Protein AF-A0A0D0SC36-F1 (afdb_monomer)

Sequence (124 aa):
MMKRKKMLAISLIVLISLCFIACSKSTKNYINYKTSDKYEDFASITYEDKVYLPYCVIDNEECKNQIGIVDNDEKNCIYSYKDYSTNEWIIELYKSGEMDAPMLYKEVHVTNLLDGLTSEYEWE

Radius of gyration: 23.41 Å; Cα contacts (8 Å, |Δi|>4): 195; chains: 1; bounding box: 54×54×56 Å

pLDDT: mean 84.35, std 14.13, range [49.44, 98.06]

Solvent-accessible surface area (backbone atoms only — not comparable to full-atom values): 7436 Å² total; per-residue (Å²): 117,70,68,62,57,52,51,51,53,53,54,51,54,56,55,58,61,64,64,71,71,82,74,75,75,78,79,73,86,56,44,70,32,33,78,39,69,86,50,85,90,47,82,22,44,32,51,95,92,47,47,27,35,68,31,36,80,50,62,70,88,48,56,63,53,78,56,28,21,38,73,80,34,89,44,32,30,28,20,33,37,80,94,52,53,69,84,42,28,36,27,43,36,54,64,79,85,68,95,61,69,28,36,33,24,35,25,75,86,62,80,83,74,60,89,96,62,71,63,80,56,90,81,132

Foldseek 3Di:
DVVVVVVVVVVVVVVVVVVPPPDDPPPPPAAEWEFDCPPVPFTWIDDDPWIWGWFAWDDPVQFDDFRHAYPPDPQFTKGDGDPDDPSAKIWTWRPPVPPIIITIIGTPPDPDDDPPGGGPDDDD

Mean predicted aligned error: 10.19 Å

Nearest PDB structures (foldseek):
  4bqu-assembly2_B  TM=3.069E-01  e=7.160E+00  Rhipicephalus appendiculatus

Structure (mmCIF, N/CA/C/O backbone):
data_AF-A0A0D0SC36-F1
#
_entry.id   AF-A0A0D0SC36-F1
#
loop_
_atom_site.group_PDB
_atom_site.id
_atom_site.type_symbol
_atom_site.label_atom_id
_atom_site.label_alt_id
_atom_site.label_comp_id
_atom_site.label_asym_id
_atom_site.label_entity_id
_atom_site.label_seq_id
_atom_site.pdbx_PDB_ins_code
_atom_site.Cartn_x
_atom_site.Cartn_y
_atom_site.Cartn_z
_atom_site.occupancy
_atom_site.B_iso_or_equiv
_atom_site.auth_seq_id
_atom_site.auth_comp_id
_atom_site.auth_asym_id
_atom_site.auth_atom_id
_atom_site.pdbx_PDB_model_num
ATOM 1 N N . MET A 1 1 ? -39.373 39.994 37.320 1.00 49.44 1 MET A N 1
ATOM 2 C CA . MET A 1 1 ? -37.933 39.627 37.357 1.00 49.44 1 MET A CA 1
ATOM 3 C C . MET A 1 1 ? -37.658 38.129 37.133 1.00 49.44 1 MET A C 1
ATOM 5 O O . MET A 1 1 ? -36.717 37.798 36.426 1.00 49.44 1 MET A O 1
ATOM 9 N N . MET A 1 2 ? -38.490 37.217 37.658 1.00 54.56 2 MET A N 1
ATOM 10 C CA . MET A 1 2 ? -38.280 35.755 37.591 1.00 54.56 2 MET A CA 1
ATOM 11 C C . MET A 1 2 ? -38.385 35.136 36.176 1.00 54.56 2 MET A C 1
ATOM 13 O O . MET A 1 2 ? -37.647 34.210 35.861 1.00 54.56 2 MET A O 1
ATOM 17 N N . LYS A 1 3 ? -39.240 35.677 35.290 1.00 54.09 3 LYS A N 1
ATOM 18 C CA . LYS A 1 3 ? -39.416 35.183 33.904 1.00 54.09 3 LYS A CA 1
ATOM 19 C C . LYS A 1 3 ? -38.183 35.407 33.008 1.00 54.09 3 LYS A C 1
ATOM 21 O O . LYS A 1 3 ? -37.846 34.527 32.230 1.00 54.09 3 LYS A O 1
ATOM 26 N N . ARG A 1 4 ? -37.470 36.535 33.167 1.00 58.69 4 ARG A N 1
ATOM 27 C CA . ARG A 1 4 ? -36.235 36.846 32.412 1.00 58.69 4 ARG A CA 1
ATOM 28 C C . ARG A 1 4 ? -35.064 35.943 32.819 1.00 58.69 4 ARG A C 1
ATOM 30 O O . ARG A 1 4 ? -34.346 35.467 31.953 1.00 58.69 4 ARG A O 1
ATOM 37 N N . LYS A 1 5 ? -34.930 35.642 34.120 1.00 58.12 5 LYS A N 1
ATOM 38 C CA . LYS A 1 5 ? -33.920 34.700 34.641 1.00 58.12 5 LYS A CA 1
ATOM 39 C C . LYS A 1 5 ? -34.158 33.262 34.153 1.00 58.12 5 LYS A C 1
ATOM 41 O O . LYS A 1 5 ? -33.205 32.591 33.784 1.00 58.12 5 LYS A O 1
ATOM 46 N N . LYS A 1 6 ? -35.424 32.819 34.081 1.00 62.62 6 LYS A N 1
ATOM 47 C CA . LYS A 1 6 ? -35.798 31.512 33.506 1.00 62.62 6 LYS A CA 1
ATOM 48 C C . LYS A 1 6 ? -35.536 31.439 31.995 1.00 62.62 6 LYS A C 1
ATOM 50 O O . LYS A 1 6 ? -35.018 30.434 31.534 1.00 62.62 6 LYS A O 1
ATOM 55 N N . MET A 1 7 ? -35.824 32.508 31.244 1.00 64.94 7 MET A N 1
ATOM 56 C CA . MET A 1 7 ? -35.528 32.575 29.803 1.00 64.94 7 MET A CA 1
ATOM 57 C C . MET A 1 7 ? -34.019 32.531 29.510 1.00 64.94 7 MET A C 1
ATOM 59 O O . MET A 1 7 ? -33.593 31.795 28.628 1.00 64.94 7 MET A O 1
ATOM 63 N N . LEU A 1 8 ? -3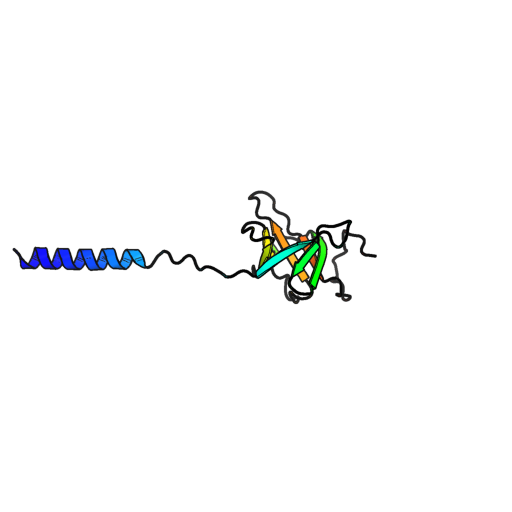3.211 33.263 30.287 1.00 68.62 8 LEU A N 1
ATOM 64 C CA . LEU A 1 8 ? -31.745 33.230 30.194 1.00 68.62 8 LEU A CA 1
ATOM 65 C C . LEU A 1 8 ? -31.178 31.842 30.518 1.00 68.62 8 LEU A C 1
ATOM 67 O O . LEU A 1 8 ? -30.305 31.363 29.804 1.00 68.62 8 LEU A O 1
ATOM 71 N N . ALA A 1 9 ? -31.706 31.174 31.548 1.00 72.44 9 ALA A N 1
ATOM 72 C CA . ALA A 1 9 ? -31.293 29.815 31.894 1.00 72.44 9 ALA A CA 1
ATOM 73 C C . ALA A 1 9 ? -31.616 28.806 30.776 1.00 72.44 9 ALA A C 1
ATOM 75 O O . ALA A 1 9 ? -30.778 27.976 30.443 1.00 72.44 9 ALA A O 1
ATOM 76 N N . ILE A 1 10 ? -32.794 28.913 30.148 1.00 74.69 10 ILE A N 1
ATOM 77 C CA . ILE A 1 10 ? -33.187 28.057 29.016 1.00 74.69 10 ILE A CA 1
ATOM 78 C C . ILE A 1 10 ? -32.287 28.315 27.798 1.00 74.69 10 ILE A C 1
ATOM 80 O O . ILE A 1 10 ? -31.807 27.368 27.182 1.00 74.69 10 ILE A O 1
ATOM 84 N N . SER A 1 11 ? -31.991 29.582 27.489 1.00 73.19 11 SER A N 1
ATOM 85 C CA . SER A 1 11 ? -31.080 29.950 26.397 1.00 73.19 11 SER A CA 1
ATOM 86 C C . SER A 1 11 ? -29.666 29.400 26.601 1.00 73.19 11 SER A C 1
ATOM 88 O O . SER A 1 11 ? -29.028 28.996 25.633 1.00 73.19 11 SER A O 1
ATOM 90 N N . LEU A 1 12 ? -29.178 29.371 27.845 1.00 73.00 12 LEU A N 1
ATOM 91 C CA . LEU A 1 12 ? -27.852 28.847 28.171 1.00 73.00 12 LEU A CA 1
ATOM 92 C C . LEU A 1 12 ? -27.786 27.321 27.993 1.00 73.00 12 LEU A C 1
ATOM 94 O O . LEU A 1 12 ? -26.802 26.807 27.473 1.00 73.00 12 LEU A O 1
ATOM 98 N N . ILE A 1 13 ? -28.854 26.602 28.355 1.00 74.38 13 ILE A N 1
ATOM 99 C CA . ILE A 1 13 ? -28.956 25.142 28.183 1.00 74.38 13 ILE A CA 1
ATOM 100 C C . ILE A 1 13 ? -28.981 24.758 26.693 1.00 74.38 13 ILE A C 1
ATOM 102 O O . ILE A 1 13 ? -28.343 23.781 26.298 1.00 74.38 13 ILE A O 1
ATOM 106 N N . VAL A 1 14 ? -29.658 25.547 25.851 1.00 73.56 14 VAL A N 1
ATOM 107 C CA . VAL A 1 14 ? -29.672 25.347 24.388 1.00 73.56 14 VAL A CA 1
ATOM 108 C C . VAL A 1 14 ? -28.292 25.617 23.771 1.00 73.56 14 VAL A C 1
ATOM 110 O O . VAL A 1 14 ? -27.850 24.868 22.905 1.00 73.56 14 VAL A O 1
ATOM 113 N N . LEU A 1 15 ? -27.563 26.633 24.247 1.00 68.56 15 LEU A N 1
ATOM 114 C CA . LEU A 1 15 ? -26.205 26.910 23.762 1.00 68.56 15 LEU A CA 1
ATOM 115 C C . LEU A 1 15 ? -25.211 25.801 24.146 1.00 68.56 15 LEU A C 1
ATOM 117 O O . LEU A 1 15 ? -24.390 25.401 23.329 1.00 68.56 15 LEU A O 1
ATOM 121 N N . ILE A 1 16 ? -25.306 25.281 25.373 1.00 67.94 16 ILE A N 1
ATOM 122 C CA . ILE A 1 16 ? -24.434 24.205 25.872 1.00 67.94 16 ILE A CA 1
ATOM 123 C C . ILE A 1 16 ? -24.698 22.886 25.132 1.00 67.94 16 ILE A C 1
ATOM 125 O O . ILE A 1 16 ? -23.760 22.143 24.858 1.00 67.94 16 ILE A O 1
ATOM 129 N N . SER A 1 17 ? -25.950 22.599 24.764 1.00 63.47 17 SER A N 1
ATOM 130 C CA . SER A 1 17 ? -26.300 21.384 24.010 1.00 63.47 17 SER A CA 1
ATOM 131 C C . SER A 1 17 ? -25.816 21.411 22.554 1.00 63.47 17 SER A C 1
ATOM 133 O O . SER A 1 17 ? -25.487 20.357 22.012 1.00 63.47 17 SER A O 1
ATOM 135 N N . LEU A 1 18 ? -25.664 22.592 21.946 1.00 62.97 18 LEU A N 1
ATOM 136 C CA . LEU A 1 18 ? -25.053 22.746 20.618 1.00 62.97 18 LEU A CA 1
ATOM 137 C C . LEU A 1 18 ? -23.532 22.488 20.616 1.00 62.97 18 LEU A C 1
ATOM 139 O O . LEU A 1 18 ? -22.982 22.114 19.582 1.00 62.97 18 LEU A O 1
ATOM 143 N N . CYS A 1 19 ? -22.853 22.608 21.764 1.00 61.25 19 CYS A N 1
ATOM 144 C CA . CYS A 1 19 ? -21.411 22.353 21.880 1.00 61.25 19 CYS A CA 1
ATOM 145 C C . CYS A 1 19 ? -21.027 20.860 21.858 1.00 61.25 19 CYS A C 1
ATOM 147 O O . CYS A 1 19 ? -19.853 20.547 21.679 1.00 61.25 19 CYS A O 1
ATOM 149 N N . PHE A 1 20 ? -21.979 19.929 22.008 1.00 56.88 20 PHE A N 1
ATOM 150 C CA . PHE A 1 20 ? -21.693 18.484 22.055 1.00 56.88 20 PHE A CA 1
ATOM 151 C C . PHE A 1 20 ? -21.742 17.773 20.691 1.00 56.88 20 PHE A C 1
ATOM 153 O O . PHE A 1 20 ? -21.505 16.571 20.622 1.00 56.88 20 PHE A O 1
ATOM 160 N N . ILE A 1 21 ? -22.015 18.489 19.595 1.00 59.88 21 ILE A N 1
ATOM 161 C CA . ILE A 1 21 ? -22.151 17.880 18.256 1.00 59.88 21 ILE A CA 1
ATOM 162 C C . ILE A 1 21 ? -20.794 17.775 17.526 1.00 59.88 21 ILE A C 1
ATOM 164 O O . ILE A 1 21 ? -20.650 17.018 16.569 1.00 59.88 21 ILE A O 1
ATOM 168 N N . ALA A 1 22 ? -19.754 18.464 18.001 1.00 56.56 22 ALA A N 1
ATOM 169 C CA . ALA A 1 22 ? -18.469 18.569 17.310 1.00 56.56 22 ALA A CA 1
ATOM 170 C C . ALA A 1 22 ? -17.353 17.729 17.959 1.00 56.56 22 ALA A C 1
ATOM 172 O O . ALA A 1 22 ? -16.325 18.267 18.354 1.00 56.56 22 ALA A O 1
ATOM 173 N N . CYS A 1 23 ? -17.540 16.413 18.089 1.00 55.53 23 CYS A N 1
ATOM 174 C CA . CYS A 1 23 ? -16.425 15.470 18.281 1.00 55.53 23 CYS A CA 1
ATOM 175 C C . CYS A 1 23 ? -16.853 14.018 18.022 1.00 55.53 23 CYS A C 1
ATOM 177 O O . CYS A 1 23 ? -16.642 13.135 18.847 1.00 55.53 23 CYS A O 1
ATOM 179 N N . SER A 1 24 ? -17.437 13.735 16.856 1.00 52.53 24 SER A N 1
ATOM 180 C CA . SER A 1 24 ? -17.289 12.383 16.314 1.00 52.53 24 SER A CA 1
ATOM 181 C C . SER A 1 24 ? -16.013 12.385 15.476 1.00 52.53 24 SER A C 1
ATOM 183 O O . SER A 1 24 ? -15.992 12.849 14.339 1.00 52.53 24 SER A O 1
ATOM 185 N N . LYS A 1 25 ? -14.898 11.913 16.049 1.00 55.38 25 LYS A N 1
ATOM 186 C CA . LYS A 1 25 ? -13.835 11.378 15.192 1.00 55.38 25 LYS A CA 1
ATOM 187 C C . LYS A 1 25 ? -14.506 10.241 14.436 1.00 55.38 25 LYS A C 1
ATOM 189 O O . LYS A 1 25 ? -14.911 9.268 15.067 1.00 55.38 25 LYS A O 1
ATOM 194 N N . SER A 1 26 ? -14.713 10.387 13.128 1.00 53.12 26 SER A N 1
ATOM 195 C CA . SER A 1 26 ? -15.159 9.256 12.325 1.00 53.12 26 SER A CA 1
ATOM 196 C C . SER A 1 26 ? -14.085 8.187 12.481 1.00 53.12 26 SER A C 1
ATOM 198 O O . SER A 1 26 ? -12.974 8.355 11.974 1.00 53.12 26 SER A O 1
ATOM 200 N N . THR A 1 27 ? -14.374 7.125 13.221 1.00 57.00 27 THR A N 1
ATOM 201 C CA . THR A 1 27 ? -13.564 5.914 13.203 1.00 57.00 27 THR A CA 1
ATOM 202 C C . THR A 1 27 ? -13.735 5.322 11.813 1.00 57.00 27 THR A C 1
ATOM 204 O O . THR A 1 27 ? -14.651 4.540 11.563 1.00 57.00 27 THR A O 1
ATOM 207 N N . LYS A 1 28 ? -12.924 5.794 10.860 1.00 68.44 28 LYS A N 1
ATOM 208 C CA . LYS A 1 28 ? -12.753 5.111 9.584 1.00 68.44 28 LYS A CA 1
ATOM 209 C C . LYS A 1 28 ? -12.172 3.747 9.927 1.00 68.44 28 LYS A C 1
ATOM 211 O O . LYS A 1 28 ? -11.068 3.664 10.453 1.00 68.44 28 LYS A O 1
ATOM 216 N N . ASN A 1 29 ? -12.947 2.699 9.675 1.00 83.25 29 ASN A N 1
ATOM 217 C CA . ASN A 1 29 ? -12.482 1.328 9.822 1.00 83.25 29 ASN A CA 1
ATOM 218 C C . ASN A 1 29 ? -11.574 1.018 8.632 1.00 83.25 29 ASN A C 1
ATOM 220 O O . ASN A 1 29 ? -12.043 0.562 7.591 1.00 83.25 29 ASN A O 1
ATOM 224 N N . TYR A 1 30 ? -10.296 1.360 8.765 1.00 92.56 30 TYR A N 1
ATOM 225 C CA . TYR A 1 30 ? -9.283 0.993 7.788 1.00 92.56 30 TYR A CA 1
ATOM 226 C C . TYR A 1 30 ? -9.016 -0.508 7.843 1.00 92.56 30 TYR A C 1
ATOM 228 O O . TYR A 1 30 ? -9.029 -1.117 8.915 1.00 92.56 30 TYR A O 1
ATOM 236 N N . ILE A 1 31 ? -8.759 -1.092 6.676 1.00 95.62 31 ILE A N 1
ATOM 237 C CA . ILE A 1 31 ? -8.289 -2.470 6.582 1.00 95.62 31 ILE A CA 1
ATOM 238 C C . ILE A 1 31 ? -6.910 -2.558 7.243 1.00 95.62 31 ILE A C 1
ATOM 240 O O . ILE A 1 31 ? -6.059 -1.703 7.006 1.00 95.62 31 ILE A O 1
ATOM 244 N N . ASN A 1 32 ? -6.689 -3.586 8.062 1.00 96.62 32 ASN A N 1
ATOM 245 C CA . ASN A 1 32 ? -5.395 -3.832 8.687 1.00 96.62 32 ASN A CA 1
ATOM 246 C C . ASN A 1 32 ? -4.602 -4.871 7.888 1.00 96.62 32 ASN A C 1
ATOM 248 O O . ASN A 1 32 ? -4.885 -6.068 7.965 1.00 96.62 32 ASN A O 1
ATOM 252 N N . TYR A 1 33 ? -3.619 -4.395 7.138 1.00 97.38 33 TYR A N 1
ATOM 253 C CA . TYR A 1 33 ? -2.622 -5.197 6.443 1.00 97.38 33 TYR A CA 1
ATOM 254 C C . TYR A 1 33 ? -1.536 -5.655 7.425 1.00 97.38 33 TYR A C 1
ATOM 256 O O . TYR A 1 33 ? -1.417 -5.129 8.537 1.00 97.38 33 TYR A O 1
ATOM 264 N N . LYS A 1 34 ? -0.745 -6.651 7.025 1.00 97.06 34 LYS A N 1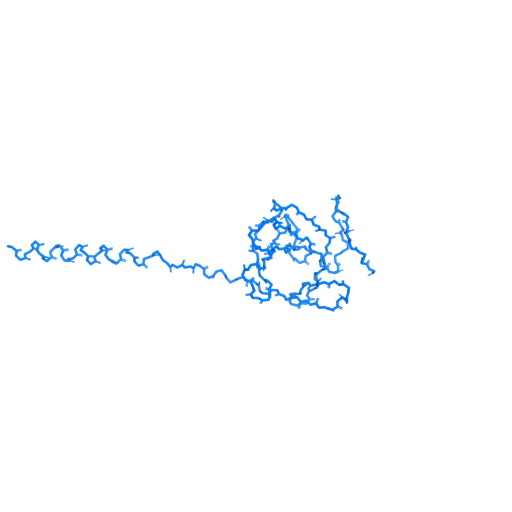
ATOM 265 C CA . LYS A 1 34 ? 0.306 -7.251 7.854 1.00 97.06 34 LYS A CA 1
ATOM 266 C C . LYS A 1 34 ? 1.638 -7.295 7.136 1.00 97.06 34 LYS A C 1
ATOM 268 O O . LYS A 1 34 ? 1.689 -7.793 6.013 1.00 97.06 34 LYS A O 1
ATOM 273 N N . THR A 1 35 ? 2.699 -6.863 7.807 1.00 94.50 35 THR A N 1
ATOM 274 C CA . THR A 1 35 ? 4.063 -7.137 7.347 1.00 94.50 35 THR A CA 1
ATOM 275 C C . THR A 1 35 ? 4.321 -8.643 7.402 1.00 94.50 35 THR A C 1
ATOM 277 O O . THR A 1 35 ? 3.837 -9.340 8.300 1.00 94.50 35 THR A O 1
ATOM 280 N N . SER A 1 36 ? 5.057 -9.170 6.430 1.00 88.56 36 SER A N 1
ATOM 281 C CA . SER A 1 36 ? 5.441 -10.573 6.378 1.00 88.56 36 SER A CA 1
ATOM 282 C C . SER A 1 36 ? 6.835 -10.741 5.786 1.00 88.56 36 SER A C 1
ATOM 284 O O . SER A 1 36 ? 7.149 -10.172 4.745 1.00 88.56 36 SER A O 1
ATOM 286 N N . ASP A 1 37 ? 7.605 -11.639 6.397 1.00 80.44 37 ASP A N 1
ATOM 287 C CA . ASP A 1 37 ? 8.942 -12.037 5.935 1.00 80.44 37 ASP A CA 1
ATOM 288 C C . ASP A 1 37 ? 8.893 -13.346 5.122 1.00 80.44 37 ASP A C 1
ATOM 290 O O . ASP A 1 37 ? 9.838 -14.127 5.105 1.00 80.44 37 ASP A O 1
ATOM 294 N N . LYS A 1 38 ? 7.746 -13.652 4.494 1.00 74.06 38 LYS A N 1
ATOM 295 C CA . LYS A 1 38 ? 7.571 -14.880 3.692 1.00 74.06 38 LYS A CA 1
ATOM 296 C C . LYS A 1 38 ? 8.494 -14.933 2.472 1.00 74.06 38 LYS A C 1
ATOM 298 O O . LYS A 1 38 ? 8.774 -16.024 1.991 1.00 74.06 38 LYS A O 1
ATOM 303 N N . TYR A 1 39 ? 8.902 -13.773 1.971 1.00 74.44 39 TYR A N 1
ATOM 304 C CA . TYR A 1 39 ? 9.852 -13.617 0.880 1.00 74.44 39 TYR A CA 1
ATOM 305 C C . TYR A 1 39 ? 11.120 -13.045 1.512 1.00 74.44 39 TYR A C 1
ATOM 307 O O . TYR A 1 39 ? 11.164 -11.859 1.812 1.00 74.44 39 TYR A O 1
ATOM 315 N N . GLU A 1 40 ? 12.080 -13.925 1.814 1.00 67.62 40 GLU A N 1
ATOM 316 C CA . GLU A 1 40 ? 13.175 -13.724 2.787 1.00 67.62 40 GLU A CA 1
ATOM 317 C C . GLU A 1 40 ? 14.016 -12.451 2.568 1.00 67.62 40 GLU A C 1
ATOM 319 O O . GLU A 1 40 ? 14.611 -11.939 3.516 1.00 67.62 40 GLU A O 1
ATOM 324 N N . ASP A 1 41 ? 14.017 -11.912 1.350 1.00 76.62 41 ASP A N 1
ATOM 325 C CA . ASP A 1 41 ? 14.830 -10.759 0.966 1.00 76.62 41 ASP A CA 1
ATOM 326 C C . ASP A 1 41 ? 14.120 -9.404 1.131 1.00 76.62 41 ASP A C 1
ATOM 328 O O . ASP A 1 41 ? 14.783 -8.362 1.150 1.00 76.62 41 ASP A O 1
ATOM 332 N N . PHE A 1 42 ? 12.786 -9.381 1.277 1.00 77.06 42 PHE A N 1
ATOM 333 C CA . PHE A 1 42 ? 12.009 -8.138 1.248 1.00 77.06 42 PHE A CA 1
ATOM 334 C C . PHE A 1 42 ? 10.850 -8.119 2.248 1.00 77.06 42 PHE A C 1
ATOM 336 O O . PHE A 1 42 ? 10.122 -9.096 2.420 1.00 77.06 42 PHE A O 1
ATOM 343 N N . ALA A 1 43 ? 10.613 -6.950 2.849 1.00 85.69 43 ALA A N 1
ATOM 344 C CA . ALA A 1 43 ? 9.414 -6.715 3.643 1.00 85.69 43 ALA A CA 1
ATOM 345 C C . ALA A 1 43 ? 8.188 -6.759 2.719 1.00 85.69 43 ALA A C 1
ATOM 347 O O . ALA A 1 43 ? 7.974 -5.860 1.908 1.00 85.69 43 ALA A O 1
ATOM 348 N N . SER A 1 44 ? 7.403 -7.831 2.816 1.00 92.94 44 SER A N 1
ATOM 349 C CA . SER A 1 44 ? 6.164 -7.981 2.053 1.00 92.94 44 SER A CA 1
ATOM 350 C C . SER A 1 44 ? 4.964 -7.539 2.878 1.00 92.94 44 SER A C 1
ATOM 352 O O . SER A 1 44 ? 4.969 -7.597 4.110 1.00 92.94 44 SER A O 1
ATOM 354 N N . ILE A 1 45 ? 3.905 -7.127 2.190 1.00 96.00 45 ILE A N 1
ATOM 355 C CA . ILE A 1 45 ? 2.631 -6.776 2.808 1.00 96.00 45 ILE A CA 1
ATOM 356 C C . ILE A 1 45 ? 1.624 -7.870 2.472 1.00 96.00 45 ILE A C 1
ATOM 358 O O . ILE A 1 45 ? 1.537 -8.336 1.341 1.00 96.00 45 ILE A O 1
ATOM 362 N N . THR A 1 46 ? 0.835 -8.293 3.450 1.00 96.06 46 THR A N 1
ATOM 363 C CA . THR A 1 46 ? -0.167 -9.346 3.282 1.00 96.06 46 THR A CA 1
ATOM 364 C C . THR A 1 46 ? -1.538 -8.887 3.742 1.00 96.06 46 THR A C 1
ATOM 366 O O . THR A 1 46 ? -1.684 -8.142 4.717 1.00 96.06 46 THR A O 1
ATOM 369 N N . TYR A 1 47 ? -2.557 -9.342 3.020 1.00 95.81 47 TYR A N 1
ATOM 370 C CA . TYR A 1 47 ? -3.955 -9.157 3.382 1.00 95.81 47 TYR A CA 1
ATOM 371 C C . TYR A 1 47 ? -4.782 -10.316 2.828 1.00 95.81 47 TYR A C 1
ATOM 373 O O . TYR A 1 47 ? -4.732 -10.598 1.633 1.00 95.81 47 TYR A O 1
ATOM 381 N N . GLU A 1 48 ? -5.532 -10.984 3.709 1.00 93.69 48 GLU A N 1
ATOM 382 C CA . GLU A 1 48 ? -6.249 -12.228 3.401 1.00 93.69 48 GLU A CA 1
ATOM 383 C C . GLU A 1 48 ? -5.308 -13.283 2.788 1.00 93.69 48 GLU A C 1
ATOM 385 O O . GLU A 1 48 ? -4.394 -13.766 3.458 1.00 93.69 48 GLU A O 1
ATOM 390 N N . ASP A 1 49 ? -5.537 -13.649 1.532 1.00 93.81 49 ASP A N 1
ATOM 391 C CA . ASP A 1 49 ? -4.781 -14.621 0.751 1.00 93.81 49 ASP A CA 1
ATOM 392 C C . ASP A 1 49 ? -3.710 -13.987 -0.153 1.00 93.81 49 ASP A C 1
ATOM 394 O O . ASP A 1 49 ? -2.974 -14.709 -0.824 1.00 93.81 49 ASP A O 1
ATOM 398 N N . LYS A 1 50 ? -3.592 -12.655 -0.152 1.00 94.75 50 LYS A N 1
ATOM 399 C CA . LYS A 1 50 ? -2.716 -11.906 -1.060 1.00 94.75 50 LYS A CA 1
ATOM 400 C C . LYS A 1 50 ? -1.377 -11.587 -0.423 1.00 94.75 50 LYS A C 1
ATOM 402 O O . LYS A 1 50 ? -1.295 -11.269 0.771 1.00 94.75 50 LYS A O 1
ATOM 407 N N . VAL A 1 51 ? -0.343 -11.608 -1.258 1.00 94.88 51 VAL A N 1
ATOM 408 C CA . VAL A 1 51 ? 0.992 -11.123 -0.912 1.00 94.88 51 VAL A CA 1
ATOM 409 C C . VAL A 1 51 ? 1.394 -10.045 -1.901 1.00 94.88 51 VAL A C 1
ATOM 411 O O . VAL A 1 51 ? 1.399 -10.265 -3.110 1.00 94.88 51 VAL A O 1
ATOM 414 N N . TYR A 1 52 ? 1.733 -8.889 -1.357 1.00 95.19 52 TYR A N 1
ATOM 415 C CA . TYR A 1 52 ? 2.188 -7.719 -2.072 1.00 95.19 52 TYR A CA 1
ATOM 416 C C . TYR A 1 52 ? 3.681 -7.558 -1.827 1.00 95.19 52 TYR A C 1
ATOM 418 O O . TYR A 1 52 ? 4.140 -7.519 -0.683 1.00 95.19 52 TYR A O 1
ATOM 426 N N . LEU A 1 53 ? 4.427 -7.466 -2.913 1.00 93.69 53 LEU A N 1
ATOM 427 C CA . LEU A 1 53 ? 5.871 -7.319 -2.934 1.00 93.69 53 LEU A CA 1
ATOM 428 C C . LEU A 1 53 ? 6.212 -5.887 -3.344 1.00 93.69 53 LEU A C 1
ATOM 430 O O . LEU A 1 53 ? 5.481 -5.331 -4.171 1.00 93.69 53 LEU A O 1
ATOM 434 N N . PRO A 1 54 ? 7.255 -5.260 -2.772 1.00 94.06 54 PRO A N 1
ATOM 435 C CA . PRO A 1 54 ? 7.647 -3.915 -3.176 1.00 94.06 54 PRO A CA 1
ATOM 436 C C . PRO A 1 54 ? 7.936 -3.877 -4.684 1.00 94.06 54 PRO A C 1
ATOM 438 O O . PRO A 1 54 ? 8.165 -4.896 -5.319 1.00 94.06 54 PRO A O 1
ATOM 441 N N . TYR A 1 55 ? 7.847 -2.723 -5.325 1.00 9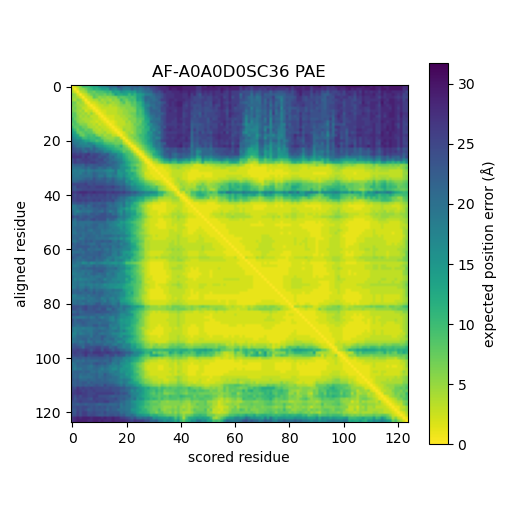3.19 55 TYR A N 1
ATOM 442 C CA . TYR A 1 55 ? 8.031 -2.644 -6.774 1.00 93.19 55 TYR A CA 1
ATOM 443 C C . TYR A 1 55 ? 8.955 -1.504 -7.150 1.00 93.19 55 TYR A C 1
ATOM 445 O O . TYR A 1 55 ? 10.005 -1.763 -7.734 1.00 93.19 55 TYR A O 1
ATOM 453 N N . CYS A 1 56 ? 8.589 -0.273 -6.812 1.00 93.94 56 CYS A N 1
ATOM 454 C CA . CYS A 1 56 ? 9.425 0.908 -7.001 1.00 93.94 56 CYS A CA 1
ATOM 455 C C . CYS A 1 56 ? 8.921 2.055 -6.121 1.00 93.94 56 CYS A C 1
ATOM 457 O O . CYS A 1 56 ? 7.757 2.066 -5.697 1.00 93.94 56 CYS A O 1
ATOM 459 N N . VAL A 1 57 ? 9.771 3.052 -5.896 1.00 94.62 57 VAL A N 1
ATOM 460 C CA . VAL A 1 57 ? 9.338 4.310 -5.278 1.00 94.62 57 VAL A CA 1
ATOM 461 C C . VAL A 1 57 ? 8.487 5.097 -6.280 1.00 94.62 57 VAL A C 1
ATOM 463 O O . VAL A 1 57 ? 8.736 5.077 -7.487 1.00 94.62 57 VAL A O 1
ATOM 466 N N . ILE A 1 58 ? 7.457 5.782 -5.788 1.00 94.81 58 ILE A N 1
ATOM 467 C CA . ILE A 1 58 ? 6.575 6.631 -6.601 1.00 94.81 58 ILE A CA 1
ATOM 468 C C 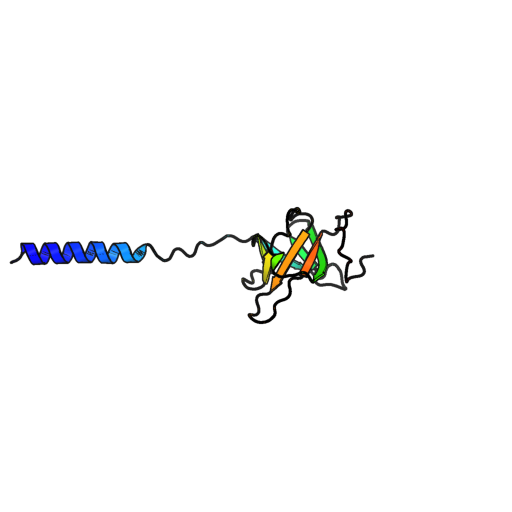. ILE A 1 58 ? 6.362 7.995 -5.942 1.00 94.81 58 ILE A C 1
ATOM 470 O O . ILE A 1 58 ? 6.693 8.200 -4.776 1.00 94.81 58 ILE A O 1
ATOM 474 N N . ASP A 1 59 ? 5.779 8.937 -6.681 1.00 93.94 59 ASP A N 1
ATOM 475 C CA . ASP A 1 59 ? 5.460 10.260 -6.153 1.00 93.94 59 ASP A CA 1
ATOM 476 C C . ASP A 1 59 ? 4.256 10.229 -5.202 1.00 93.94 59 ASP A C 1
ATOM 478 O O . ASP A 1 59 ? 3.272 9.517 -5.415 1.00 93.94 59 ASP A O 1
ATOM 482 N N . ASN A 1 60 ? 4.277 11.093 -4.182 1.00 92.50 60 ASN A N 1
ATOM 483 C CA . ASN A 1 60 ? 3.162 11.258 -3.240 1.00 92.50 60 ASN A CA 1
ATOM 484 C C . ASN A 1 60 ? 1.828 11.620 -3.919 1.00 92.50 60 ASN A C 1
ATOM 486 O O . ASN A 1 60 ? 0.762 11.316 -3.385 1.00 92.50 60 ASN A O 1
ATOM 490 N N . GLU A 1 61 ? 1.865 12.239 -5.102 1.00 93.19 61 GLU A N 1
ATOM 491 C CA . GLU A 1 61 ? 0.672 12.586 -5.889 1.00 93.19 61 GLU A CA 1
ATOM 492 C C . GLU A 1 61 ? -0.096 11.353 -6.401 1.00 93.19 61 GLU A C 1
ATOM 494 O O . GLU A 1 61 ? -1.280 11.437 -6.760 1.00 93.19 61 GLU A O 1
ATOM 499 N N . GLU A 1 62 ? 0.553 10.189 -6.405 1.00 94.56 62 GLU A N 1
ATOM 500 C CA . GLU A 1 62 ? -0.035 8.925 -6.836 1.00 94.56 62 GLU A CA 1
ATOM 501 C C . GLU A 1 62 ? -0.897 8.261 -5.755 1.00 94.56 62 GLU A C 1
ATOM 503 O O . GLU A 1 62 ? -1.782 7.462 -6.078 1.00 94.56 62 GLU A O 1
ATOM 508 N N . CYS A 1 63 ? -0.730 8.655 -4.489 1.00 94.31 63 CYS A N 1
ATOM 509 C CA . CYS A 1 63 ? -1.560 8.221 -3.368 1.00 94.31 63 CYS A CA 1
ATOM 510 C C . CYS A 1 63 ? -2.984 8.780 -3.493 1.00 94.31 63 CYS A C 1
ATOM 512 O O . CYS A 1 63 ? -3.222 9.961 -3.237 1.00 94.31 63 CYS A O 1
ATOM 514 N N . LYS A 1 64 ? -3.960 7.935 -3.861 1.00 94.31 64 LYS A N 1
ATOM 515 C CA . LYS A 1 64 ? -5.369 8.359 -3.977 1.00 94.31 64 LYS A CA 1
ATOM 516 C C . LYS A 1 64 ? -6.123 8.196 -2.657 1.00 94.31 64 LYS A C 1
ATOM 518 O O . LYS A 1 64 ? -6.006 9.022 -1.754 1.00 94.31 64 LYS A O 1
ATOM 523 N N . ASN A 1 65 ? -6.923 7.143 -2.520 1.00 94.44 65 ASN A N 1
ATOM 524 C CA . ASN A 1 65 ? -7.725 6.919 -1.325 1.00 94.44 65 ASN A CA 1
ATOM 525 C C . ASN A 1 65 ? -6.938 6.080 -0.322 1.00 94.44 65 ASN A C 1
ATOM 527 O O . ASN A 1 65 ? -6.418 5.028 -0.685 1.00 94.44 65 ASN A O 1
ATOM 531 N N . GLN A 1 66 ? -6.886 6.512 0.941 1.00 95.94 66 GLN A N 1
ATOM 532 C CA . GLN A 1 66 ? -6.393 5.649 2.012 1.00 95.94 66 GLN A CA 1
ATOM 533 C C . GLN A 1 66 ? -7.408 4.525 2.242 1.00 95.94 66 GLN A C 1
ATOM 535 O O . GLN A 1 66 ? -8.567 4.791 2.576 1.00 95.94 66 GLN A O 1
ATOM 540 N N . ILE A 1 67 ? -6.961 3.286 2.071 1.00 96.12 67 ILE A N 1
ATOM 541 C CA . ILE A 1 67 ? -7.772 2.069 2.183 1.00 96.12 67 ILE A CA 1
ATOM 542 C C . ILE A 1 67 ? -7.406 1.238 3.415 1.00 96.12 67 ILE A C 1
ATOM 544 O O . ILE A 1 67 ? -8.224 0.447 3.886 1.00 96.12 67 ILE A O 1
ATOM 548 N N . GLY A 1 68 ? -6.207 1.431 3.966 1.00 97.06 68 GLY A N 1
ATOM 549 C CA . GLY A 1 68 ? -5.711 0.597 5.049 1.00 97.06 68 GLY A CA 1
ATOM 550 C C . GLY A 1 68 ? -4.622 1.228 5.902 1.00 97.06 68 GLY A C 1
ATOM 551 O O . GLY A 1 68 ? -4.204 2.371 5.686 1.00 97.06 68 GLY A O 1
ATOM 552 N N . ILE A 1 69 ? -4.187 0.434 6.871 1.00 97.50 69 ILE A N 1
ATOM 553 C CA . ILE A 1 69 ? -2.998 0.623 7.695 1.00 97.50 69 ILE A CA 1
ATOM 554 C C . ILE A 1 69 ? -2.245 -0.705 7.811 1.00 97.50 69 ILE A C 1
ATOM 556 O O . ILE A 1 69 ? -2.857 -1.759 7.628 1.00 97.50 69 ILE A O 1
ATOM 560 N N . VAL A 1 70 ? -0.954 -0.671 8.124 1.00 97.12 70 VAL A N 1
ATOM 561 C CA . VAL A 1 70 ? -0.141 -1.873 8.362 1.00 97.12 70 VAL A CA 1
ATOM 562 C C . VAL A 1 70 ? 0.059 -2.064 9.860 1.00 97.12 70 VAL A C 1
ATOM 564 O O . VAL A 1 70 ? 0.358 -1.119 10.582 1.00 97.12 70 VAL A O 1
ATOM 567 N N . ASP A 1 71 ? -0.132 -3.288 10.345 1.00 96.50 71 ASP A N 1
ATOM 568 C CA . ASP A 1 71 ? 0.159 -3.693 11.725 1.00 96.50 71 ASP A CA 1
ATOM 569 C C . ASP A 1 71 ? -0.512 -2.864 12.834 1.00 96.50 71 ASP A C 1
ATOM 571 O O . ASP A 1 71 ? -0.058 -2.817 13.975 1.00 96.50 71 ASP A O 1
ATOM 575 N N . ASN A 1 72 ? -1.696 -2.326 12.537 1.00 95.38 72 ASN A N 1
ATOM 576 C CA . ASN A 1 72 ? -2.452 -1.385 13.367 1.00 95.38 72 ASN A CA 1
ATOM 577 C C . ASN A 1 72 ? -1.710 -0.066 13.657 1.00 95.38 72 ASN A C 1
ATOM 579 O O . ASN A 1 72 ? -2.057 0.625 14.616 1.00 95.38 72 ASN A O 1
ATOM 583 N N . ASP A 1 73 ? -0.716 0.296 12.848 1.00 95.25 73 ASP A N 1
ATOM 584 C CA . ASP A 1 73 ? -0.017 1.572 12.946 1.00 95.25 73 ASP A CA 1
ATOM 585 C C . ASP A 1 73 ? -0.718 2.638 12.091 1.00 95.25 73 ASP A C 1
ATOM 587 O O . ASP A 1 73 ? -0.699 2.595 10.863 1.00 95.25 73 ASP A O 1
ATOM 591 N N . GLU A 1 74 ? -1.321 3.641 12.738 1.00 93.81 74 GLU A N 1
ATOM 592 C CA . GLU A 1 74 ? -2.003 4.751 12.056 1.00 93.81 74 GLU A CA 1
ATOM 593 C C . GLU A 1 74 ? -1.073 5.603 11.174 1.00 93.81 74 GLU A C 1
ATOM 595 O O . GLU A 1 74 ? -1.558 6.347 10.313 1.00 93.81 74 GLU A O 1
ATOM 600 N N . LYS A 1 75 ? 0.248 5.521 11.375 1.00 95.12 75 LYS A N 1
ATOM 601 C CA . LYS A 1 75 ? 1.234 6.186 10.518 1.00 95.12 75 LYS A CA 1
ATOM 602 C C . LYS A 1 75 ? 1.567 5.369 9.282 1.00 95.12 75 LYS A C 1
ATOM 604 O O . LYS A 1 75 ? 1.836 5.981 8.250 1.00 95.12 75 LYS A O 1
ATOM 609 N N . ASN A 1 76 ? 1.525 4.041 9.365 1.00 96.62 76 ASN A N 1
ATOM 610 C CA . ASN A 1 76 ? 1.815 3.177 8.231 1.00 96.62 76 ASN A CA 1
ATOM 611 C C . ASN A 1 76 ? 0.554 2.964 7.388 1.00 96.62 76 ASN A C 1
ATOM 613 O O . ASN A 1 76 ? -0.269 2.100 7.679 1.00 96.62 76 ASN A O 1
ATOM 617 N N . CYS A 1 77 ? 0.358 3.816 6.385 1.00 97.12 77 CYS A N 1
ATOM 618 C CA . CYS A 1 77 ? -0.884 3.907 5.628 1.00 97.12 77 CYS A CA 1
ATOM 619 C C . CYS A 1 77 ? -0.805 3.138 4.304 1.00 97.12 77 CYS A C 1
ATOM 621 O O . CYS A 1 77 ? 0.192 3.225 3.594 1.00 97.12 77 CYS A O 1
ATOM 623 N N . ILE A 1 78 ? -1.916 2.502 3.919 1.00 98.06 78 ILE A N 1
ATOM 624 C CA . ILE A 1 78 ? -2.087 1.882 2.599 1.00 98.06 78 ILE A CA 1
ATOM 625 C C . ILE A 1 78 ? -3.046 2.707 1.747 1.00 98.06 78 ILE A C 1
ATOM 627 O O . ILE A 1 78 ? -4.158 3.032 2.185 1.00 98.06 78 ILE A O 1
ATOM 631 N N . TYR A 1 79 ? -2.634 3.010 0.519 1.00 97.75 79 TYR A N 1
ATOM 632 C CA . TYR A 1 79 ? -3.391 3.774 -0.468 1.00 97.75 79 TYR A CA 1
ATOM 633 C C . TYR A 1 79 ? -3.638 2.976 -1.752 1.00 97.75 79 TYR A C 1
ATOM 635 O O . TYR A 1 79 ? -2.864 2.097 -2.122 1.00 97.75 79 TYR A O 1
ATOM 643 N N . SER A 1 80 ? -4.716 3.317 -2.459 1.00 97.12 80 SER A N 1
ATOM 644 C CA . SER A 1 80 ? -4.965 2.847 -3.827 1.00 97.12 80 SER A CA 1
ATOM 645 C C . SER A 1 80 ? -4.070 3.572 -4.844 1.00 97.12 80 SER A C 1
ATOM 647 O O . SER A 1 80 ? -3.891 4.790 -4.729 1.00 97.12 80 SER A O 1
ATOM 649 N N . TYR A 1 81 ? -3.607 2.858 -5.875 1.00 95.38 81 TYR A N 1
ATOM 650 C CA . TYR A 1 81 ? -2.778 3.399 -6.959 1.00 95.38 81 TYR A CA 1
ATOM 651 C C . TYR A 1 81 ? -3.588 3.719 -8.225 1.00 95.38 81 TYR A C 1
ATOM 653 O O . TYR A 1 81 ? -4.093 2.813 -8.884 1.00 95.38 81 TYR A O 1
ATOM 661 N N . LYS A 1 82 ? -3.670 5.009 -8.593 1.00 88.50 82 LYS A N 1
ATOM 662 C CA . LYS A 1 82 ? -4.369 5.507 -9.802 1.00 88.50 82 LYS A CA 1
ATOM 663 C C . LYS A 1 82 ? -5.737 4.825 -10.017 1.00 88.50 82 LYS A C 1
ATOM 665 O O . LYS A 1 82 ? -6.565 4.834 -9.109 1.00 88.50 82 LYS A O 1
ATOM 670 N N . ASP A 1 83 ? -5.933 4.249 -11.203 1.00 86.75 83 ASP A N 1
ATOM 671 C CA . ASP A 1 83 ? -7.120 3.516 -11.645 1.00 86.75 83 ASP A CA 1
ATOM 672 C C . ASP A 1 83 ? -6.908 1.988 -11.599 1.00 86.75 83 ASP A C 1
ATOM 674 O O . ASP A 1 83 ? -7.680 1.231 -12.189 1.00 86.75 83 ASP A O 1
ATOM 678 N N . TYR A 1 84 ? -5.855 1.523 -10.918 1.00 91.56 84 TYR A N 1
ATOM 679 C CA . TYR A 1 84 ? -5.552 0.101 -10.787 1.00 91.56 84 TYR A CA 1
ATOM 680 C C . TYR A 1 84 ? -6.302 -0.530 -9.616 1.00 91.56 84 TYR A C 1
ATOM 682 O O . TYR A 1 84 ? -6.606 0.106 -8.602 1.00 91.56 84 TYR A O 1
ATOM 690 N N . SER A 1 85 ? -6.596 -1.820 -9.760 1.00 94.12 85 SER A N 1
ATOM 691 C CA . SER A 1 85 ? -7.252 -2.598 -8.719 1.00 94.12 85 SER A CA 1
ATOM 692 C C . SER A 1 85 ? -6.353 -2.730 -7.493 1.00 94.12 85 SER A C 1
ATOM 694 O O . SER A 1 85 ? -5.180 -3.078 -7.607 1.00 94.12 85 SER A O 1
ATOM 696 N N . THR A 1 86 ? -6.922 -2.572 -6.297 1.00 95.31 86 THR A N 1
ATOM 697 C CA . THR A 1 86 ? -6.206 -2.828 -5.033 1.00 95.31 86 THR A CA 1
ATOM 698 C C . THR A 1 86 ? -5.872 -4.305 -4.832 1.00 95.31 86 THR A C 1
ATOM 700 O O . THR A 1 86 ? -5.080 -4.648 -3.960 1.00 95.31 86 THR A O 1
ATOM 703 N N . ASN A 1 87 ? -6.470 -5.198 -5.626 1.00 95.44 87 ASN A N 1
ATOM 704 C CA . ASN A 1 87 ? -6.074 -6.606 -5.669 1.00 95.44 87 ASN A CA 1
ATOM 705 C C . ASN A 1 87 ? -4.763 -6.819 -6.433 1.00 95.44 87 ASN A C 1
ATOM 707 O O . ASN A 1 87 ? -4.200 -7.898 -6.335 1.00 95.44 87 ASN A O 1
ATOM 711 N N . GLU A 1 88 ? -4.306 -5.825 -7.194 1.00 95.38 88 GLU A N 1
ATOM 712 C CA . GLU A 1 88 ? -3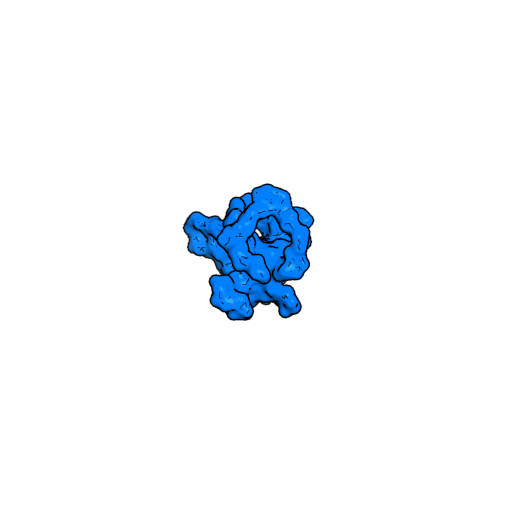.108 -5.916 -8.028 1.00 95.38 88 GLU A CA 1
ATOM 713 C C . GLU A 1 88 ? -2.007 -4.977 -7.531 1.00 95.38 88 GLU A C 1
ATOM 715 O O . GLU A 1 88 ? -0.845 -5.368 -7.469 1.00 95.38 88 GLU A O 1
ATOM 720 N N . TRP A 1 89 ? -2.371 -3.750 -7.151 1.00 96.62 89 TRP A N 1
ATOM 721 C CA . TRP A 1 89 ? -1.424 -2.696 -6.800 1.00 96.62 89 TRP A CA 1
ATOM 722 C C . TRP A 1 89 ? -1.884 -1.926 -5.566 1.00 96.62 89 TRP A C 1
ATOM 724 O O . TRP A 1 89 ? -3.027 -1.464 -5.489 1.00 96.62 89 TRP A O 1
ATOM 734 N N . ILE A 1 90 ? -0.974 -1.741 -4.616 1.00 97.75 90 ILE A N 1
ATOM 735 C CA . ILE A 1 90 ? -1.188 -0.906 -3.429 1.00 97.75 90 ILE A CA 1
ATOM 736 C C . ILE A 1 90 ? 0.027 -0.017 -3.202 1.00 97.75 90 ILE A C 1
ATOM 738 O O . ILE A 1 90 ? 1.119 -0.318 -3.668 1.00 97.75 90 ILE A O 1
ATOM 742 N N . ILE A 1 91 ? -0.157 1.077 -2.476 1.00 98.06 91 ILE A N 1
ATOM 743 C CA . ILE A 1 91 ? 0.935 1.969 -2.089 1.00 98.06 91 ILE A CA 1
ATOM 744 C C . ILE A 1 91 ? 1.052 1.942 -0.575 1.00 98.06 91 ILE A C 1
ATOM 746 O O . ILE A 1 91 ? 0.062 2.196 0.113 1.00 98.06 91 ILE A O 1
ATOM 750 N N . GLU A 1 92 ? 2.250 1.692 -0.068 1.00 97.56 92 GLU A N 1
ATOM 751 C CA . GLU A 1 92 ? 2.587 1.919 1.333 1.00 97.56 92 GLU A CA 1
ATOM 752 C C . GLU A 1 92 ? 3.210 3.305 1.489 1.00 97.56 92 GLU A C 1
ATOM 754 O O . GLU A 1 92 ? 4.094 3.701 0.727 1.00 97.56 92 GLU A O 1
ATOM 759 N N . LEU A 1 93 ? 2.752 4.048 2.492 1.00 96.88 93 LEU A N 1
ATOM 760 C CA . LEU A 1 93 ? 3.348 5.315 2.887 1.00 96.88 93 LEU A CA 1
ATOM 761 C C . LEU A 1 93 ? 3.382 5.407 4.410 1.00 96.88 93 LEU A C 1
ATOM 763 O O . LEU A 1 93 ? 2.344 5.573 5.061 1.00 96.88 93 LEU A O 1
ATOM 767 N N . TYR A 1 94 ? 4.589 5.368 4.967 1.00 95.56 94 TYR A N 1
ATOM 768 C CA . TYR A 1 94 ? 4.810 5.641 6.378 1.00 95.56 94 TYR A CA 1
ATOM 769 C C . TYR A 1 94 ? 4.907 7.149 6.615 1.00 95.56 94 TYR A C 1
ATOM 771 O O . TYR A 1 94 ? 5.836 7.796 6.147 1.00 95.56 94 TYR A O 1
ATOM 779 N N . LYS A 1 95 ? 3.951 7.717 7.357 1.00 93.81 95 LYS A N 1
ATOM 780 C CA . LYS A 1 95 ? 3.907 9.151 7.680 1.00 93.81 95 LYS A CA 1
ATOM 781 C C . LYS A 1 95 ? 4.819 9.476 8.861 1.00 93.81 95 LYS A C 1
ATOM 783 O O . LYS A 1 95 ? 4.349 9.601 10.000 1.00 93.81 95 LYS A O 1
ATOM 788 N N . SER A 1 96 ? 6.119 9.602 8.612 1.00 89.81 96 SER A N 1
ATOM 789 C CA . SER A 1 96 ? 7.078 9.993 9.648 1.00 89.81 96 SER A CA 1
ATOM 790 C C . SER A 1 96 ? 6.965 11.477 10.015 1.00 89.81 96 SER A C 1
ATOM 792 O O . SER A 1 96 ? 7.239 11.834 11.164 1.00 89.81 96 SER A O 1
ATOM 794 N N . GLY A 1 97 ? 6.476 12.308 9.085 1.00 86.44 97 GLY A N 1
ATOM 795 C CA . GLY A 1 97 ? 6.462 13.770 9.208 1.00 86.44 97 GLY A CA 1
ATOM 796 C C . GLY A 1 97 ? 7.656 14.458 8.536 1.00 86.44 97 GLY A C 1
ATOM 797 O O . GLY A 1 97 ? 7.784 15.674 8.655 1.00 86.44 97 GLY A O 1
ATOM 798 N N . GLU A 1 98 ? 8.493 13.694 7.831 1.00 85.44 98 GLU A N 1
ATOM 799 C CA . GLU A 1 98 ? 9.652 14.153 7.059 1.00 85.44 98 GLU A CA 1
ATOM 800 C C . GLU A 1 98 ? 9.379 14.019 5.541 1.00 85.44 98 GLU A C 1
ATOM 802 O O . GLU A 1 98 ? 8.229 14.046 5.096 1.00 85.44 98 GLU A O 1
ATOM 807 N N . MET A 1 99 ? 10.427 13.886 4.717 1.00 77.88 99 MET A N 1
ATOM 808 C CA . MET A 1 99 ? 10.318 13.572 3.284 1.00 77.88 99 MET A CA 1
ATOM 809 C C . MET A 1 99 ? 9.915 12.104 3.060 1.00 77.88 99 MET A C 1
ATOM 811 O O . MET A 1 99 ? 10.713 11.291 2.596 1.00 77.88 99 MET A O 1
ATOM 815 N N . ASP A 1 100 ? 8.675 11.770 3.416 1.00 89.06 100 ASP A N 1
ATOM 816 C CA . ASP A 1 100 ? 8.118 10.426 3.271 1.00 89.06 100 ASP A CA 1
ATOM 817 C C . ASP A 1 100 ? 7.974 10.054 1.783 1.00 89.06 100 ASP A C 1
ATOM 819 O O . ASP A 1 100 ? 7.362 10.787 0.997 1.00 89.06 100 ASP A O 1
ATOM 823 N N . ALA A 1 101 ? 8.549 8.913 1.401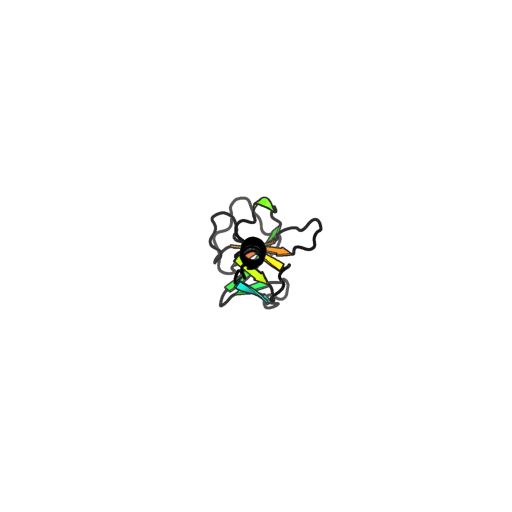 1.00 92.69 101 ALA A N 1
ATOM 824 C CA . ALA A 1 101 ? 8.528 8.394 0.037 1.00 92.69 101 ALA A CA 1
ATOM 825 C C . ALA A 1 101 ? 7.594 7.172 -0.042 1.00 92.69 101 ALA A C 1
ATOM 827 O O . ALA A 1 101 ? 7.844 6.184 0.654 1.00 92.69 101 ALA A O 1
ATOM 828 N N . PRO A 1 102 ? 6.521 7.220 -0.849 1.00 95.69 102 PRO A N 1
ATOM 829 C CA . PRO A 1 102 ? 5.638 6.080 -1.020 1.00 95.69 102 PRO A CA 1
ATOM 830 C C . PRO A 1 102 ? 6.303 4.974 -1.834 1.00 95.69 102 PRO A C 1
ATOM 832 O O . PRO A 1 102 ? 6.927 5.224 -2.868 1.00 95.69 102 PRO A O 1
ATOM 835 N N . MET A 1 103 ? 6.098 3.740 -1.392 1.00 96.06 103 MET A N 1
ATOM 836 C CA . MET A 1 103 ? 6.522 2.539 -2.099 1.00 96.06 103 MET A CA 1
ATOM 837 C C . MET A 1 103 ? 5.308 1.915 -2.781 1.00 96.06 103 MET A C 1
ATOM 839 O O . MET A 1 103 ? 4.296 1.629 -2.135 1.00 96.06 103 MET A O 1
ATOM 843 N N . LEU A 1 104 ? 5.397 1.704 -4.093 1.00 96.50 104 LEU A N 1
ATOM 844 C CA . LEU A 1 104 ? 4.421 0.910 -4.826 1.00 96.50 104 LEU A CA 1
ATOM 845 C C . LEU A 1 104 ? 4.690 -0.567 -4.553 1.00 96.50 104 LEU A C 1
ATOM 847 O O . LEU A 1 104 ? 5.831 -1.009 -4.638 1.00 96.50 104 LEU A O 1
ATOM 851 N N . TYR A 1 105 ? 3.637 -1.325 -4.287 1.00 95.88 105 TYR A N 1
ATOM 852 C CA . TYR A 1 105 ? 3.686 -2.770 -4.158 1.00 95.88 105 TYR A CA 1
ATOM 853 C C . TYR A 1 105 ? 2.806 -3.434 -5.215 1.00 95.88 105 TYR A C 1
ATOM 855 O O . TYR A 1 105 ? 1.707 -2.960 -5.522 1.00 95.88 105 TYR A O 1
ATOM 863 N N . LYS A 1 106 ? 3.282 -4.569 -5.719 1.00 94.94 106 LYS A N 1
ATOM 864 C CA . LYS A 1 106 ? 2.614 -5.433 -6.689 1.00 94.94 106 LYS A CA 1
ATOM 865 C C . LYS A 1 106 ? 2.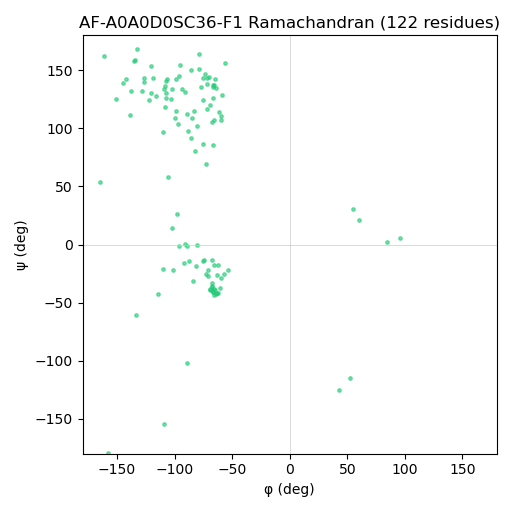171 -6.725 -6.011 1.00 94.94 106 LYS A C 1
ATOM 867 O O . LYS A 1 106 ? 2.963 -7.355 -5.316 1.00 94.94 106 LYS A O 1
ATOM 872 N N . GLU A 1 107 ? 0.940 -7.158 -6.235 1.00 94.75 107 GLU A N 1
ATOM 873 C CA . GLU A 1 107 ? 0.514 -8.500 -5.834 1.00 94.75 107 GLU A CA 1
ATOM 874 C C . GLU A 1 107 ? 1.270 -9.565 -6.655 1.00 94.75 107 GLU A C 1
ATOM 876 O O . GLU A 1 107 ? 1.502 -9.405 -7.856 1.00 94.75 107 GLU A O 1
ATOM 881 N N . VAL A 1 108 ? 1.721 -10.636 -5.997 1.00 91.88 108 VAL A N 1
ATOM 882 C CA . VAL A 1 108 ? 2.693 -11.589 -6.561 1.00 91.88 108 VAL A CA 1
ATOM 883 C C . VAL A 1 108 ? 2.228 -12.280 -7.852 1.00 91.88 108 VAL A C 1
ATOM 885 O O . VAL A 1 108 ? 3.054 -12.586 -8.711 1.00 91.88 108 VAL A O 1
ATOM 888 N N . HIS A 1 109 ? 0.924 -12.476 -8.052 1.00 91.31 109 HIS A N 1
ATOM 889 C CA . HIS A 1 109 ? 0.372 -13.138 -9.237 1.00 91.31 109 HIS A CA 1
ATOM 890 C C . HIS A 1 109 ? 0.076 -12.172 -10.396 1.00 91.31 109 HIS A C 1
ATOM 892 O O . HIS A 1 109 ? -0.345 -12.608 -11.474 1.00 91.31 109 HIS A O 1
ATOM 898 N N . VAL A 1 110 ? 0.310 -10.868 -10.223 1.00 90.50 110 VAL A N 1
ATOM 899 C CA . VAL A 1 110 ? 0.148 -9.875 -11.291 1.00 90.50 110 VAL A CA 1
ATOM 900 C C . VAL A 1 110 ? 1.268 -10.022 -12.320 1.00 90.50 110 VAL A C 1
ATOM 902 O O . VAL A 1 110 ? 2.451 -9.788 -12.047 1.00 90.50 110 VAL A O 1
ATOM 905 N N . THR A 1 111 ? 0.863 -10.370 -13.541 1.00 84.12 111 THR A N 1
ATOM 906 C CA . THR A 1 111 ? 1.744 -10.549 -14.708 1.00 84.12 111 THR A CA 1
ATOM 907 C C . THR A 1 111 ? 1.730 -9.355 -15.663 1.00 84.12 111 THR A C 1
ATOM 909 O O . THR A 1 111 ? 2.692 -9.152 -16.402 1.00 84.12 111 THR A O 1
ATOM 912 N N . ASN A 1 112 ? 0.678 -8.533 -15.627 1.00 81.50 112 ASN A N 1
ATOM 913 C CA . ASN A 1 112 ? 0.586 -7.308 -16.417 1.00 81.50 112 ASN A CA 1
ATOM 914 C C . ASN A 1 112 ? 1.379 -6.195 -15.725 1.00 81.50 112 ASN A C 1
ATOM 916 O O . ASN A 1 112 ? 0.925 -5.621 -14.734 1.00 81.50 112 ASN A O 1
ATOM 920 N N . LEU A 1 113 ? 2.576 -5.912 -16.235 1.00 82.88 113 LEU A N 1
ATOM 921 C CA . LEU A 1 113 ? 3.424 -4.845 -15.713 1.00 82.88 113 LEU A CA 1
ATOM 922 C C . LEU A 1 113 ? 2.956 -3.474 -16.208 1.00 82.88 113 LEU A C 1
ATOM 924 O O . LEU A 1 113 ? 2.374 -3.342 -17.283 1.00 82.88 113 LEU A O 1
ATOM 928 N N . LEU A 1 114 ? 3.219 -2.454 -15.394 1.00 83.19 114 LEU A N 1
ATOM 929 C CA . LEU A 1 114 ? 2.868 -1.071 -15.689 1.00 83.19 114 LEU A CA 1
ATOM 930 C C . LEU A 1 114 ? 3.822 -0.495 -16.739 1.00 83.19 114 LEU A C 1
ATOM 932 O O . LEU A 1 114 ? 5.035 -0.460 -16.526 1.00 83.19 114 LEU A O 1
ATOM 936 N N . ASP A 1 115 ? 3.273 0.018 -17.840 1.00 80.12 115 ASP A N 1
ATOM 937 C CA . ASP A 1 115 ? 4.063 0.736 -18.839 1.00 80.12 115 ASP A CA 1
ATOM 938 C C . ASP A 1 115 ? 4.751 1.953 -18.202 1.00 80.12 115 ASP A C 1
ATOM 940 O O . ASP A 1 115 ? 4.121 2.787 -17.548 1.00 80.12 115 ASP A O 1
ATOM 944 N N . GLY A 1 116 ? 6.063 2.064 -18.414 1.00 82.69 116 GLY A N 1
ATOM 945 C CA . GLY A 1 116 ? 6.867 3.186 -17.925 1.00 82.69 116 GLY A CA 1
ATOM 946 C C . GLY A 1 116 ? 7.373 3.058 -16.486 1.00 82.69 116 GLY A C 1
ATOM 947 O O . GLY A 1 116 ? 8.058 3.972 -16.031 1.00 82.69 116 GLY A O 1
ATOM 948 N N . LEU A 1 117 ? 7.109 1.946 -15.790 1.00 85.50 117 LEU A N 1
ATOM 949 C CA . LEU A 1 117 ? 7.700 1.654 -14.480 1.00 85.50 117 LEU A CA 1
ATOM 950 C C . LEU A 1 117 ? 8.491 0.347 -14.516 1.00 85.50 117 LEU A C 1
ATOM 952 O O . LEU A 1 117 ? 7.996 -0.692 -14.947 1.00 85.50 117 LEU A O 1
ATOM 956 N N . THR A 1 118 ? 9.723 0.395 -14.019 1.00 85.06 118 THR A N 1
ATOM 957 C CA . THR A 1 118 ? 10.592 -0.781 -13.874 1.00 85.06 118 THR A CA 1
ATOM 958 C C . THR A 1 118 ? 10.698 -1.126 -12.401 1.00 85.06 118 THR A C 1
ATOM 960 O O . THR A 1 118 ? 10.782 -0.218 -11.576 1.00 85.06 118 THR A O 1
ATOM 963 N N . SER A 1 119 ? 10.690 -2.417 -12.069 1.00 85.44 119 SER A N 1
ATOM 964 C CA . SER A 1 119 ? 10.917 -2.804 -10.683 1.00 85.44 119 SER A CA 1
ATOM 965 C C . SER A 1 119 ? 12.346 -2.471 -10.261 1.00 85.44 119 SER A C 1
ATOM 967 O O . SER A 1 119 ? 13.296 -2.758 -10.985 1.00 85.44 119 SER A O 1
ATOM 969 N N . GLU A 1 120 ? 12.485 -1.900 -9.072 1.00 86.31 120 GLU A N 1
ATOM 970 C CA . GLU A 1 120 ? 13.765 -1.696 -8.384 1.00 86.31 120 GLU A CA 1
ATOM 971 C C . GLU A 1 120 ? 14.249 -2.970 -7.672 1.00 86.31 120 GLU A C 1
ATOM 973 O O . GLU A 1 120 ? 15.312 -2.978 -7.056 1.00 86.31 120 GLU A O 1
ATOM 978 N N . TYR A 1 121 ? 13.466 -4.044 -7.765 1.00 81.19 121 TYR A N 1
ATOM 979 C CA . TYR A 1 121 ? 13.659 -5.295 -7.058 1.00 81.19 121 TYR A CA 1
ATOM 980 C C . TYR A 1 121 ? 13.662 -6.461 -8.049 1.00 81.19 121 TYR A C 1
ATOM 982 O O . TYR A 1 121 ? 12.889 -6.491 -9.010 1.00 81.19 121 TYR A O 1
ATOM 990 N N . GLU A 1 122 ? 14.550 -7.422 -7.812 1.00 75.50 122 GLU A N 1
ATOM 991 C CA . GLU A 1 122 ? 14.634 -8.646 -8.602 1.00 75.50 122 GLU A CA 1
ATOM 992 C C . GLU A 1 122 ? 13.627 -9.657 -8.046 1.00 75.50 122 GLU A C 1
ATOM 994 O O . GLU A 1 122 ? 13.784 -10.177 -6.945 1.00 75.50 122 GLU A O 1
ATOM 999 N N . 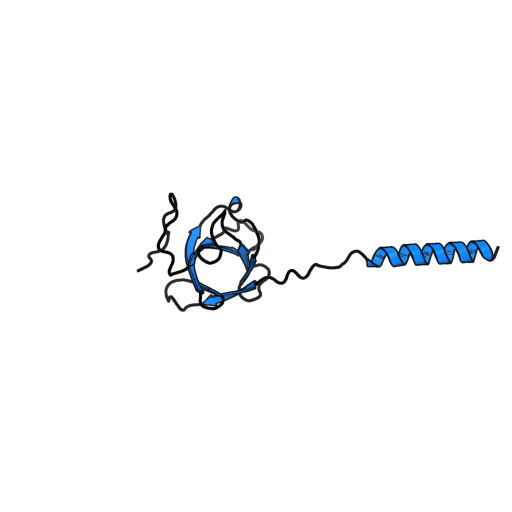TRP A 1 123 ? 12.558 -9.891 -8.805 1.00 69.75 123 TRP A N 1
ATOM 1000 C CA . TRP A 1 123 ? 11.553 -10.909 -8.508 1.00 69.75 123 TRP A CA 1
ATOM 1001 C C . TRP A 1 123 ? 11.858 -12.134 -9.373 1.00 69.75 123 TRP A C 1
ATOM 1003 O O . TRP A 1 123 ? 11.711 -12.047 -10.595 1.00 69.75 123 TRP A O 1
ATOM 1013 N N . GLU A 1 124 ? 12.328 -13.228 -8.766 1.00 54.25 124 GLU A N 1
ATOM 1014 C CA . GLU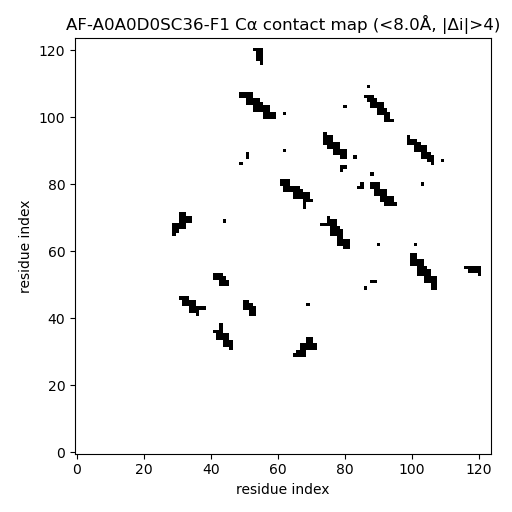 A 1 124 ? 12.515 -14.525 -9.448 1.00 54.25 124 GLU A CA 1
ATOM 1015 C C . GLU A 1 124 ? 11.186 -15.237 -9.745 1.00 54.25 124 GLU A C 1
ATOM 1017 O O . GLU A 1 124 ? 10.269 -15.199 -8.889 1.00 54.25 124 GLU A O 1
#

Secondary structure (DSSP, 8-state):
-HHHHHHHHHHHHHHHHHTTSS--------EEEEEE-SSTTS-EEEETTEEEEEEEE--GGGEEEEEEEETTEEEEEEEEETTS-TTTEEEEEE--SSS--PEEEEETT---PPTT---SS---